Protein AF-A0A529MEC5-F1 (afdb_monomer_lite)

pLDDT: mean 90.02, std 9.07, range [53.66, 98.0]

Radius of gyration: 14.77 Å; chains: 1; bounding box: 34×31×35 Å

Foldseek 3Di:
DPPVLLVQLLVVLVPDDHDPCVNQPPHPDDDDPPVVVCVVVVCVVVVVDDDDDDDDDPVVVVVVCVVPVVVVVVVDPDVSVVSND

Secondary structure (DSSP, 8-state):
--HHHHHHHHHHHTTPPP-HHHHTTT-S---STTGGGGHHHHHHH-TTPPP------HHHHHHHHIIIIIHHHTT---GGGGT--

Structure (mmCIF, N/CA/C/O backbone):
data_AF-A0A529MEC5-F1
#
_entry.id   AF-A0A529MEC5-F1
#
loop_
_atom_site.group_PDB
_atom_site.id
_atom_site.type_symbol
_atom_site.label_atom_id
_atom_site.label_alt_id
_atom_site.label_comp_id
_atom_site.label_asym_id
_atom_site.label_entity_id
_atom_site.label_seq_id
_atom_site.pdbx_PDB_ins_code
_atom_site.Cartn_x
_atom_site.Cartn_y
_atom_site.Cartn_z
_atom_site.occupancy
_atom_site.B_iso_or_equiv
_atom_site.auth_seq_id
_atom_site.auth_comp_id
_atom_site.auth_asym_id
_atom_site.auth_atom_id
_atom_site.pdbx_PDB_model_num
ATOM 1 N N . ALA A 1 1 ? 2.668 -12.134 -4.465 1.00 66.44 1 ALA A N 1
ATOM 2 C CA . ALA A 1 1 ? 1.309 -12.545 -4.048 1.00 66.44 1 ALA A CA 1
ATOM 3 C C . ALA A 1 1 ? 1.008 -13.930 -4.617 1.00 66.44 1 ALA A C 1
ATOM 5 O O . ALA A 1 1 ? 1.581 -14.247 -5.659 1.00 66.44 1 ALA A O 1
ATOM 6 N N . LYS A 1 2 ? 0.177 -14.755 -3.959 1.00 85.12 2 LYS A N 1
ATOM 7 C CA . LYS A 1 2 ? -0.257 -16.037 -4.547 1.00 85.12 2 LYS A CA 1
ATOM 8 C C . LYS A 1 2 ? -1.171 -15.743 -5.746 1.00 85.12 2 LYS A C 1
ATOM 10 O O . LYS A 1 2 ? -1.706 -14.638 -5.858 1.00 85.12 2 LYS A O 1
ATOM 15 N N . GLU A 1 3 ? -1.347 -16.722 -6.629 1.00 88.31 3 GLU A N 1
ATOM 16 C CA . GLU A 1 3 ? -2.147 -16.562 -7.856 1.00 88.31 3 GLU A CA 1
ATOM 17 C C . GLU A 1 3 ? -3.579 -16.092 -7.579 1.00 88.31 3 GLU A C 1
ATOM 19 O O . GLU A 1 3 ? -4.097 -15.231 -8.285 1.00 88.31 3 GLU A O 1
ATOM 24 N N . GLU A 1 4 ? -4.181 -16.565 -6.487 1.00 90.19 4 GLU A N 1
ATOM 25 C CA . GLU A 1 4 ? -5.525 -16.145 -6.089 1.00 90.19 4 GLU A CA 1
ATOM 26 C C . GLU A 1 4 ? -5.602 -14.645 -5.773 1.00 90.19 4 GLU A C 1
ATOM 28 O O . GLU A 1 4 ? -6.472 -13.949 -6.290 1.00 90.19 4 GLU A O 1
ATOM 33 N N . GLN A 1 5 ? -4.643 -14.095 -5.019 1.00 90.56 5 GLN A N 1
ATOM 34 C CA . GLN A 1 5 ? -4.622 -12.651 -4.772 1.00 90.56 5 GLN A CA 1
ATOM 35 C C . GLN A 1 5 ? -4.407 -11.854 -6.060 1.00 90.56 5 GLN A C 1
ATOM 37 O O . GLN A 1 5 ? -5.018 -10.802 -6.224 1.00 90.56 5 GLN A O 1
ATOM 42 N N . LYS A 1 6 ? -3.563 -12.333 -6.986 1.00 89.69 6 LYS A N 1
ATOM 43 C CA . LYS A 1 6 ? -3.382 -11.664 -8.287 1.00 89.69 6 LYS A CA 1
ATOM 44 C C . LYS A 1 6 ? -4.703 -11.610 -9.056 1.00 89.69 6 LYS A C 1
ATOM 46 O O . LYS A 1 6 ? -5.058 -10.559 -9.581 1.00 89.69 6 LYS A O 1
ATOM 51 N N . ARG A 1 7 ? -5.449 -12.720 -9.079 1.00 91.44 7 ARG A N 1
ATOM 52 C CA . ARG A 1 7 ? -6.773 -12.807 -9.708 1.00 91.44 7 ARG A CA 1
ATOM 53 C C . ARG A 1 7 ? -7.757 -11.807 -9.099 1.00 91.44 7 ARG A C 1
ATOM 55 O O . ARG A 1 7 ? -8.413 -11.084 -9.844 1.00 91.44 7 ARG A O 1
ATOM 62 N N . LEU A 1 8 ? -7.830 -11.737 -7.770 1.00 92.44 8 LEU A N 1
ATOM 63 C CA . LEU A 1 8 ? -8.725 -10.818 -7.058 1.00 92.44 8 LEU A CA 1
ATOM 64 C C . LEU A 1 8 ? -8.361 -9.350 -7.307 1.00 92.44 8 LEU A C 1
ATOM 66 O O . LEU A 1 8 ? -9.245 -8.547 -7.597 1.00 92.44 8 LEU A O 1
ATOM 70 N N . TRP A 1 9 ? -7.070 -9.006 -7.284 1.00 91.75 9 TRP A N 1
ATOM 71 C CA . TRP A 1 9 ? -6.610 -7.654 -7.614 1.00 91.75 9 TRP A CA 1
ATOM 72 C C . TRP A 1 9 ? -6.956 -7.252 -9.049 1.00 91.75 9 TRP A C 1
ATOM 74 O O . TRP A 1 9 ? -7.431 -6.140 -9.270 1.00 91.75 9 TRP A O 1
ATOM 84 N N . ARG A 1 1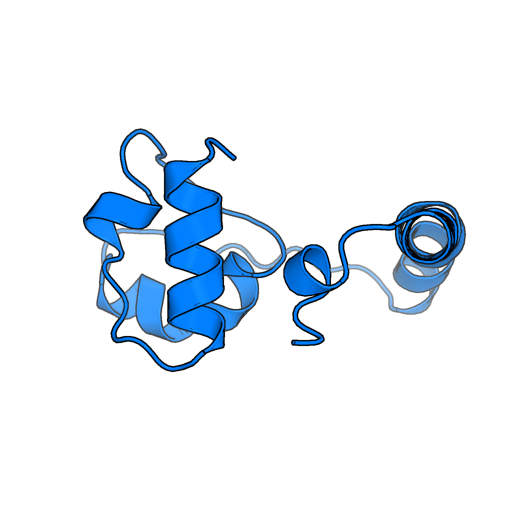0 ? -6.782 -8.158 -10.018 1.00 90.44 10 ARG A N 1
ATOM 85 C CA . ARG A 1 10 ? -7.162 -7.917 -11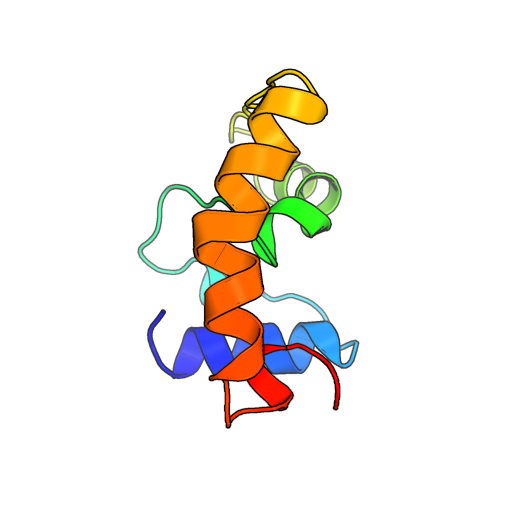.421 1.00 90.44 10 ARG A CA 1
ATOM 86 C C . ARG A 1 10 ? -8.670 -7.739 -11.587 1.00 90.44 10 ARG A C 1
ATOM 88 O O . ARG A 1 10 ? -9.099 -6.866 -12.332 1.00 90.44 10 ARG A O 1
ATOM 95 N N . ALA A 1 11 ? -9.481 -8.533 -10.891 1.00 91.19 11 ALA A N 1
ATOM 96 C CA . ALA A 1 11 ? -10.934 -8.376 -10.914 1.00 91.19 11 ALA A CA 1
ATOM 97 C C . ALA A 1 11 ? -11.365 -7.019 -10.332 1.00 91.19 11 ALA A C 1
ATOM 99 O O . ALA A 1 11 ? -12.205 -6.337 -10.918 1.00 91.19 11 ALA A O 1
ATOM 100 N N . LEU A 1 12 ? -10.750 -6.602 -9.220 1.00 91.31 12 LEU A N 1
ATOM 101 C CA . LEU A 1 12 ? -11.006 -5.305 -8.596 1.00 91.31 12 LEU A CA 1
ATOM 102 C C . LEU A 1 12 ? -10.608 -4.139 -9.512 1.00 91.31 12 LEU A C 1
ATOM 104 O O . LEU A 1 12 ? -11.384 -3.199 -9.669 1.00 91.31 12 LEU A O 1
ATOM 108 N N . ALA A 1 13 ? -9.454 -4.226 -10.182 1.00 87.88 13 ALA A N 1
ATOM 109 C CA . ALA A 1 13 ? -9.027 -3.233 -11.172 1.00 87.88 13 ALA A CA 1
ATOM 110 C C . ALA A 1 13 ? -10.024 -3.092 -12.342 1.00 87.88 13 ALA A C 1
ATOM 112 O O . ALA A 1 13 ? -10.174 -2.008 -12.899 1.00 87.88 13 ALA A O 1
ATOM 113 N N . LYS A 1 14 ? -10.764 -4.163 -12.665 1.00 89.69 14 LYS A N 1
ATOM 114 C CA . LYS A 1 14 ? -11.824 -4.193 -13.690 1.00 89.69 14 LYS A CA 1
ATOM 115 C C . LYS A 1 14 ? -13.208 -3.779 -13.166 1.00 89.69 14 LYS A C 1
ATOM 117 O O . LYS A 1 14 ? -14.1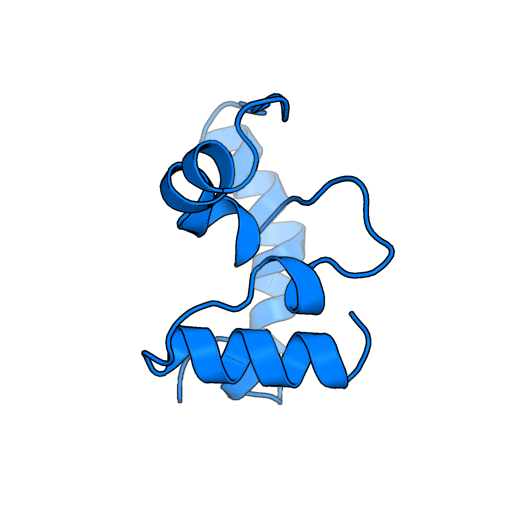94 -3.887 -13.892 1.00 89.69 14 LYS A O 1
ATOM 122 N N . GLY A 1 15 ? -13.298 -3.300 -11.924 1.00 89.81 15 GLY A N 1
ATOM 123 C CA . GLY A 1 15 ? -14.527 -2.769 -11.330 1.00 89.81 15 GLY A CA 1
ATOM 124 C C . GLY A 1 15 ? -15.378 -3.788 -10.568 1.00 89.81 15 GLY A C 1
ATOM 125 O O . GLY A 1 15 ? -16.512 -3.473 -10.207 1.00 89.81 15 GLY A O 1
ATOM 126 N N . ALA A 1 16 ? -14.869 -4.997 -10.304 1.00 92.62 16 ALA A N 1
ATOM 127 C CA . ALA A 1 16 ? -15.549 -5.920 -9.398 1.00 92.62 16 ALA A CA 1
ATOM 128 C C . ALA A 1 16 ? -15.620 -5.340 -7.975 1.00 92.62 16 ALA A C 1
ATOM 130 O O . ALA A 1 16 ? -14.744 -4.588 -7.547 1.00 92.62 16 ALA A O 1
ATOM 131 N N . ALA A 1 17 ? -16.651 -5.721 -7.217 1.00 92.19 17 ALA A N 1
ATOM 132 C CA . ALA A 1 17 ? -16.731 -5.362 -5.807 1.00 92.19 17 ALA A CA 1
ATOM 133 C C . ALA A 1 17 ? -15.571 -6.010 -5.022 1.00 92.19 17 ALA A C 1
ATOM 135 O O . ALA A 1 17 ? -15.262 -7.182 -5.257 1.00 92.19 17 ALA A O 1
ATOM 136 N N . PRO A 1 18 ? -14.930 -5.286 -4.089 1.00 91.69 18 PRO A N 1
ATOM 137 C CA . PRO A 1 18 ? -13.807 -5.827 -3.341 1.00 91.69 18 PRO A CA 1
ATOM 138 C C . PRO A 1 18 ? -14.256 -6.840 -2.281 1.00 91.69 18 PRO A C 1
ATOM 140 O O . PRO A 1 18 ? -15.157 -6.561 -1.490 1.00 91.69 18 PRO A O 1
ATOM 143 N N . ASP A 1 19 ? -13.554 -7.972 -2.196 1.00 94.19 19 ASP A N 1
ATOM 144 C CA . ASP A 1 19 ? -13.557 -8.848 -1.019 1.00 94.19 19 ASP A CA 1
ATOM 145 C C . ASP A 1 19 ? -12.228 -8.687 -0.274 1.00 94.19 19 ASP A C 1
ATOM 147 O O . ASP A 1 19 ? -11.247 -9.389 -0.533 1.00 94.19 19 ASP A O 1
ATOM 151 N N . TRP A 1 20 ? -12.177 -7.717 0.641 1.00 95.06 20 TRP A N 1
ATOM 152 C CA . TRP A 1 20 ? -10.956 -7.410 1.386 1.00 95.06 20 TRP A CA 1
ATOM 153 C C . TRP A 1 20 ? -10.477 -8.583 2.245 1.00 95.06 20 TRP A C 1
ATOM 155 O O . TRP A 1 20 ? -9.272 -8.802 2.371 1.00 95.06 20 TRP A O 1
ATOM 165 N N . LYS A 1 21 ? -11.404 -9.364 2.811 1.00 94.25 21 LYS A N 1
ATOM 166 C CA . LYS A 1 21 ? -11.067 -10.470 3.710 1.00 94.25 21 LYS A CA 1
ATOM 167 C C . LYS A 1 21 ? -10.331 -11.573 2.962 1.00 94.25 21 LYS A C 1
ATOM 169 O O . LYS A 1 21 ? -9.320 -12.058 3.465 1.00 94.25 21 LYS A O 1
ATOM 174 N N . GLU A 1 22 ? -10.821 -11.949 1.785 1.00 94.25 22 GLU A N 1
ATOM 175 C CA . GLU A 1 22 ? -10.157 -12.963 0.967 1.00 94.25 22 GLU A CA 1
ATOM 176 C C . GLU A 1 22 ? -8.843 -12.429 0.386 1.00 94.25 22 GLU A C 1
ATOM 178 O O . GLU A 1 22 ? -7.799 -13.082 0.458 1.00 94.25 22 GLU A O 1
ATOM 183 N N . LEU A 1 23 ? -8.862 -11.189 -0.104 1.00 94.62 23 LEU A N 1
ATOM 184 C CA . LEU A 1 23 ? -7.709 -10.551 -0.728 1.00 94.62 23 LEU A CA 1
ATOM 185 C C . LEU A 1 23 ? -6.511 -10.432 0.237 1.00 94.62 23 LEU A C 1
ATOM 187 O O . LEU A 1 23 ? -5.370 -10.661 -0.174 1.00 94.62 23 LEU A O 1
ATOM 191 N N . PHE A 1 24 ? -6.759 -10.150 1.522 1.00 94.69 24 PHE A N 1
ATOM 192 C CA . PHE A 1 24 ? -5.733 -10.083 2.574 1.00 94.69 24 PHE A CA 1
ATOM 193 C C . PHE A 1 24 ? -5.660 -11.335 3.458 1.00 94.69 24 PHE A C 1
ATOM 195 O O . PHE A 1 24 ? -5.015 -11.315 4.507 1.00 94.69 24 PHE A O 1
ATOM 202 N N . SER A 1 25 ? -6.270 -12.451 3.050 1.00 93.81 25 SER A N 1
ATOM 203 C CA . SER A 1 25 ? -6.263 -13.689 3.833 1.00 93.81 25 SER A CA 1
ATOM 204 C C . SER A 1 25 ? -4.835 -14.165 4.137 1.00 93.81 25 SER A C 1
ATOM 206 O O . SER A 1 25 ? -4.024 -14.415 3.238 1.00 93.81 25 SER A O 1
ATOM 208 N N . GLY A 1 26 ? -4.520 -14.276 5.431 1.00 93.56 26 GLY A N 1
ATOM 209 C CA . GLY A 1 26 ? -3.194 -14.649 5.933 1.00 93.56 26 GLY A CA 1
ATOM 210 C C . GLY A 1 26 ? -2.178 -13.502 6.024 1.00 93.56 26 GLY A C 1
ATOM 211 O O . GLY A 1 26 ? -1.015 -13.768 6.324 1.00 93.56 26 GLY A O 1
ATOM 212 N N . TYR A 1 27 ? -2.592 -12.253 5.794 1.00 93.88 27 TYR A N 1
ATOM 213 C CA . TYR A 1 27 ? -1.758 -11.058 5.928 1.00 93.88 27 TYR A CA 1
ATOM 214 C C . TYR A 1 27 ? -2.301 -10.122 7.014 1.00 93.88 27 TYR A C 1
ATOM 216 O O . TYR A 1 27 ? -3.505 -9.924 7.135 1.00 93.88 27 TYR A O 1
ATOM 224 N N . ASN A 1 28 ? -1.392 -9.506 7.774 1.00 94.88 28 ASN A N 1
ATOM 225 C CA . ASN A 1 28 ? -1.731 -8.529 8.820 1.00 94.88 28 ASN A CA 1
ATOM 226 C C . ASN A 1 28 ? -1.457 -7.076 8.395 1.00 94.88 28 ASN A C 1
ATOM 228 O O . ASN A 1 28 ? -1.812 -6.143 9.110 1.00 94.88 28 ASN A O 1
ATOM 232 N N . SER A 1 29 ? -0.778 -6.874 7.265 1.00 95.50 29 SER A N 1
ATOM 233 C CA . SER A 1 29 ? -0.386 -5.563 6.752 1.00 95.50 29 SER A CA 1
ATOM 234 C C . SER A 1 29 ? -0.284 -5.583 5.229 1.00 95.50 29 SER A C 1
ATOM 236 O O . SER A 1 29 ? -0.096 -6.636 4.614 1.00 95.50 29 SER A O 1
ATOM 238 N N . CYS A 1 30 ? -0.410 -4.406 4.619 1.00 95.00 30 CYS A N 1
ATOM 239 C CA . CYS A 1 30 ? -0.236 -4.197 3.188 1.00 95.00 30 CYS A CA 1
ATOM 240 C C . CYS A 1 30 ? 0.523 -2.890 2.928 1.00 95.00 30 CYS A C 1
ATOM 242 O O . CYS A 1 30 ? 0.554 -1.995 3.774 1.00 95.00 30 CYS A O 1
ATOM 244 N N . MET A 1 31 ? 1.188 -2.822 1.778 1.00 94.75 31 MET A N 1
ATOM 245 C CA . MET A 1 31 ? 1.975 -1.680 1.327 1.00 94.75 31 MET A CA 1
ATOM 246 C C . MET A 1 31 ? 2.007 -1.687 -0.202 1.00 94.75 31 MET A C 1
ATOM 248 O O . MET A 1 31 ? 1.803 -2.733 -0.819 1.00 94.75 31 MET A O 1
ATOM 252 N N . ASP 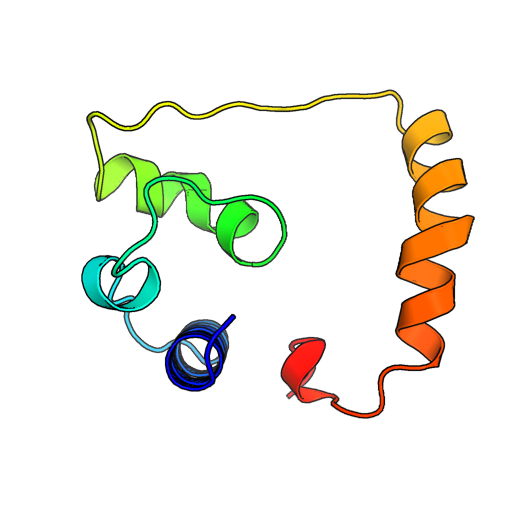A 1 32 ? 2.324 -0.528 -0.777 1.00 91.19 32 ASP A N 1
ATOM 253 C CA . ASP A 1 32 ? 2.548 -0.333 -2.208 1.00 91.19 32 ASP A CA 1
ATOM 254 C C . ASP A 1 32 ? 1.286 -0.555 -3.061 1.00 91.19 32 ASP A C 1
ATOM 256 O O . ASP A 1 32 ? 0.197 -0.893 -2.572 1.00 91.19 32 ASP A O 1
ATOM 260 N N . TRP A 1 33 ? 1.412 -0.281 -4.353 1.00 87.06 33 TRP A N 1
ATOM 261 C CA . TRP A 1 33 ? 0.356 -0.485 -5.326 1.00 87.06 33 TRP A CA 1
ATOM 262 C C . TRP A 1 33 ? 0.028 -1.985 -5.472 1.00 87.06 33 TRP A C 1
ATOM 264 O O . TRP A 1 33 ? 0.940 -2.814 -5.496 1.00 87.06 33 TRP A O 1
ATOM 274 N N . PRO A 1 34 ? -1.256 -2.381 -5.570 1.00 90.38 34 PRO A N 1
ATOM 275 C CA . PRO A 1 34 ? -2.465 -1.545 -5.602 1.00 90.38 34 PRO A CA 1
ATOM 276 C C . PRO A 1 34 ? -3.039 -1.180 -4.223 1.00 90.38 34 PRO A C 1
ATOM 278 O O . PRO A 1 34 ? -3.869 -0.281 -4.125 1.00 90.38 34 PRO A O 1
ATOM 281 N N . SER A 1 35 ? -2.616 -1.836 -3.142 1.00 93.19 35 SER A N 1
ATOM 282 C CA . SER A 1 35 ? -3.248 -1.698 -1.819 1.00 93.19 35 SER A CA 1
ATOM 283 C C . SER A 1 35 ? -3.246 -0.268 -1.266 1.00 93.19 35 SER A C 1
ATOM 285 O O . SER A 1 35 ? -4.242 0.172 -0.695 1.00 93.19 35 SER A O 1
ATOM 287 N N . ALA A 1 36 ? -2.172 0.489 -1.512 1.00 94.44 36 ALA A N 1
ATOM 288 C CA . ALA A 1 36 ? -2.042 1.876 -1.076 1.00 94.44 36 ALA A CA 1
ATOM 289 C C . ALA A 1 36 ? -3.082 2.814 -1.717 1.00 94.44 36 ALA A C 1
ATOM 291 O O . ALA A 1 36 ? -3.437 3.823 -1.114 1.00 94.44 36 ALA A O 1
ATOM 292 N N . HIS A 1 37 ? -3.595 2.489 -2.910 1.00 93.06 37 HIS A N 1
ATOM 293 C CA . HIS A 1 37 ? -4.643 3.274 -3.569 1.00 93.06 37 HIS A CA 1
ATOM 294 C C . HIS A 1 37 ? -5.980 3.194 -2.815 1.00 93.06 37 HIS A C 1
ATOM 296 O O . HIS A 1 37 ? -6.672 4.199 -2.690 1.00 93.06 37 HIS A O 1
ATOM 302 N N . TYR A 1 38 ? -6.294 2.021 -2.256 1.00 94.75 38 TYR A N 1
ATOM 303 C CA . TYR A 1 38 ? -7.564 1.725 -1.583 1.00 94.75 38 TYR A CA 1
ATOM 304 C C . TYR A 1 38 ? -7.541 1.995 -0.071 1.00 94.75 38 TYR A C 1
ATOM 306 O O . TYR A 1 38 ? -8.408 1.523 0.664 1.00 94.75 38 TYR A O 1
ATOM 314 N N . TRP A 1 39 ? -6.547 2.729 0.444 1.00 95.62 39 TRP A N 1
ATOM 315 C CA . TRP A 1 39 ? -6.440 2.982 1.885 1.00 95.62 39 TRP A CA 1
ATOM 316 C C . TRP A 1 39 ? -7.723 3.576 2.523 1.00 95.62 39 TRP A C 1
ATOM 318 O O . TRP A 1 39 ? -8.030 3.176 3.652 1.00 95.62 39 TRP A O 1
ATOM 328 N N . PRO A 1 40 ? -8.518 4.454 1.860 1.00 95.44 40 PRO A N 1
ATOM 329 C CA . PRO A 1 40 ? -9.756 4.978 2.442 1.00 95.44 40 PRO A CA 1
ATOM 330 C C . PRO A 1 40 ? -10.859 3.922 2.593 1.00 95.44 40 PRO A C 1
ATOM 332 O O . PRO A 1 40 ? -11.654 3.982 3.530 1.00 95.44 40 PRO A O 1
ATOM 335 N N . GLU A 1 41 ? -10.952 2.963 1.676 1.00 95.94 41 GLU A N 1
ATOM 336 C CA . GLU A 1 41 ? -11.875 1.831 1.753 1.00 95.94 41 GLU A CA 1
ATOM 337 C C . GLU A 1 41 ? -11.405 0.820 2.797 1.00 95.94 41 GLU A C 1
ATOM 339 O O . GLU A 1 41 ? -12.212 0.306 3.574 1.00 95.94 41 GLU A O 1
ATOM 344 N N . LEU A 1 42 ? -10.094 0.583 2.863 1.00 96.38 42 LEU A N 1
ATOM 345 C CA . LEU A 1 42 ? -9.498 -0.360 3.802 1.00 96.38 42 LEU A CA 1
ATOM 346 C C . LEU A 1 42 ? -9.661 0.091 5.249 1.00 96.38 42 LEU A C 1
ATOM 348 O O . LEU A 1 42 ? -9.996 -0.735 6.090 1.00 96.38 42 LEU A O 1
ATOM 352 N N . ILE A 1 43 ? -9.518 1.384 5.553 1.00 96.88 43 ILE A N 1
ATOM 353 C CA . ILE A 1 43 ? -9.727 1.872 6.925 1.00 96.88 43 ILE A CA 1
ATOM 354 C C . ILE A 1 43 ? -11.203 1.826 7.350 1.00 96.88 43 ILE A C 1
ATOM 356 O O . ILE A 1 43 ? -11.501 1.726 8.536 1.00 96.88 43 ILE A O 1
ATOM 360 N N . LYS A 1 44 ? -12.144 1.844 6.393 1.00 96.25 44 LYS A N 1
ATOM 361 C CA . LYS A 1 44 ? -13.568 1.592 6.675 1.00 96.25 44 LYS A CA 1
ATOM 362 C C . LYS A 1 44 ? -13.830 0.110 6.951 1.00 96.25 44 LYS A C 1
ATOM 364 O O . LYS A 1 44 ? -14.640 -0.205 7.815 1.00 96.25 44 LYS A O 1
ATOM 369 N N . ALA A 1 45 ? -13.169 -0.785 6.216 1.00 96.12 45 ALA A N 1
ATOM 370 C CA . ALA A 1 45 ? -13.308 -2.233 6.380 1.00 96.12 45 ALA A CA 1
ATOM 371 C C . ALA A 1 45 ? -12.587 -2.771 7.631 1.00 96.12 45 ALA A C 1
ATOM 373 O O . ALA A 1 45 ? -13.060 -3.720 8.254 1.00 96.12 45 ALA A O 1
ATOM 374 N N . TYR A 1 46 ? -11.470 -2.149 8.011 1.00 96.75 46 TYR A N 1
ATOM 375 C CA . TYR A 1 46 ? -10.633 -2.513 9.153 1.00 96.75 46 TYR A CA 1
ATOM 376 C C . TYR A 1 46 ? -10.422 -1.293 10.064 1.00 96.75 46 TYR A C 1
ATOM 378 O O . TYR A 1 46 ? -9.338 -0.710 10.062 1.00 96.75 46 TYR A O 1
ATOM 386 N N . PRO A 1 47 ? -11.435 -0.890 10.853 1.00 97.00 47 PRO A N 1
ATOM 387 C CA . PRO A 1 47 ? -11.387 0.347 11.641 1.00 97.00 47 PRO A CA 1
ATOM 388 C C . PRO A 1 47 ? -10.289 0.360 12.715 1.00 97.00 47 PRO A C 1
ATOM 390 O O . PRO A 1 47 ? -9.815 1.429 13.096 1.00 97.00 47 PRO A O 1
ATOM 393 N N . ASP A 1 48 ? -9.856 -0.815 13.175 1.00 97.06 48 ASP A N 1
ATOM 394 C CA . ASP A 1 48 ? -8.783 -0.955 14.166 1.00 97.06 48 ASP A CA 1
ATOM 395 C C . ASP A 1 48 ? -7.376 -0.926 13.540 1.00 97.06 48 ASP A C 1
ATOM 397 O O . ASP A 1 48 ? -6.373 -0.811 14.253 1.00 97.06 48 ASP A O 1
ATOM 401 N N . ALA A 1 49 ? -7.273 -1.034 12.210 1.00 96.75 49 ALA A N 1
ATOM 402 C CA . ALA A 1 49 ? -5.994 -0.976 11.520 1.00 96.75 49 ALA A CA 1
ATOM 403 C C . ALA A 1 49 ? -5.415 0.445 11.566 1.00 96.75 49 ALA A C 1
ATOM 405 O O . ALA A 1 49 ? -6.121 1.450 11.518 1.00 96.75 49 ALA A O 1
ATOM 406 N N . ARG A 1 50 ? -4.088 0.548 11.643 1.00 96.88 50 ARG A N 1
ATOM 407 C CA . ARG A 1 50 ? -3.385 1.835 11.581 1.00 96.88 50 ARG A CA 1
ATOM 408 C C . ARG A 1 50 ? -2.941 2.118 10.148 1.00 96.88 50 ARG A C 1
ATOM 410 O O . ARG A 1 50 ? -2.444 1.222 9.472 1.00 96.88 50 ARG A O 1
ATOM 417 N N . VAL A 1 51 ? -3.052 3.376 9.721 1.00 96.56 51 VAL A N 1
ATOM 418 C CA . VAL A 1 51 ? -2.512 3.857 8.439 1.00 96.56 51 VAL A CA 1
ATOM 419 C C . VAL A 1 51 ? -1.168 4.538 8.688 1.00 96.56 51 VAL A C 1
ATOM 421 O O . VAL A 1 51 ? -1.069 5.417 9.544 1.00 96.56 51 VAL A O 1
ATOM 424 N N . ILE A 1 52 ? -0.137 4.138 7.942 1.00 97.25 52 ILE A N 1
ATOM 425 C CA . ILE A 1 52 ? 1.208 4.723 8.004 1.00 97.25 52 ILE A CA 1
ATOM 426 C C . ILE A 1 52 ? 1.516 5.364 6.651 1.00 97.25 52 ILE A C 1
ATOM 428 O O . ILE A 1 52 ? 1.494 4.685 5.628 1.00 97.25 52 ILE A O 1
ATOM 432 N N . LEU A 1 53 ? 1.837 6.660 6.652 1.00 96.38 53 LEU A N 1
ATOM 433 C CA . LEU A 1 53 ? 2.329 7.371 5.473 1.00 96.38 53 LEU A CA 1
ATOM 434 C C . LEU A 1 53 ? 3.851 7.501 5.556 1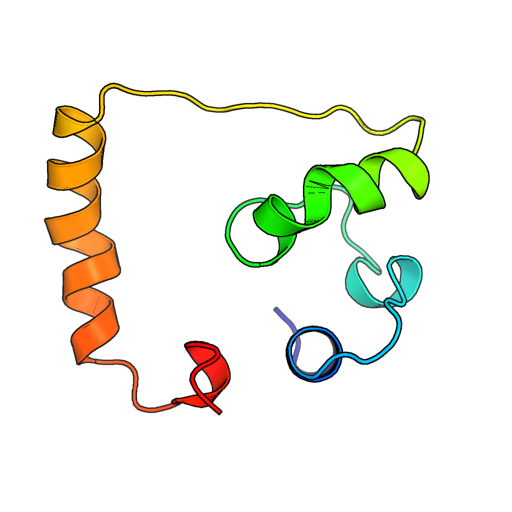.00 96.38 53 LEU A C 1
ATOM 436 O O . LEU A 1 53 ? 4.374 8.260 6.370 1.00 96.38 53 LEU A O 1
ATOM 440 N N . THR A 1 54 ? 4.563 6.779 4.697 1.00 96.00 54 THR A N 1
ATOM 441 C CA . THR A 1 54 ? 5.999 6.989 4.492 1.00 96.00 54 THR A CA 1
ATOM 442 C C . THR A 1 54 ? 6.206 8.124 3.499 1.00 96.00 54 THR A C 1
ATOM 444 O O . THR A 1 54 ? 5.667 8.076 2.393 1.00 96.00 54 THR A O 1
ATOM 447 N N . TRP A 1 55 ? 6.998 9.127 3.869 1.00 96.50 55 TRP A N 1
ATOM 448 C CA . TRP A 1 55 ? 7.238 10.307 3.042 1.00 96.50 55 TRP A CA 1
ATOM 449 C C . TRP A 1 55 ? 8.735 10.570 2.861 1.00 96.50 55 TRP A C 1
ATOM 451 O O . TRP A 1 55 ? 9.531 10.348 3.773 1.00 96.50 55 TRP A O 1
ATOM 461 N N . ARG A 1 56 ? 9.106 11.050 1.672 1.00 96.38 56 ARG A N 1
ATOM 462 C CA . ARG A 1 56 ? 10.445 11.539 1.315 1.00 96.38 56 ARG A CA 1
ATOM 463 C C . ARG A 1 56 ? 10.316 12.663 0.287 1.00 96.38 56 ARG A C 1
ATOM 465 O O . ARG A 1 56 ? 9.238 12.835 -0.286 1.00 96.38 56 ARG A O 1
ATOM 472 N N . SER A 1 57 ? 11.393 13.410 0.039 1.00 98.00 57 SER A N 1
ATOM 473 C CA . SER A 1 57 ? 11.352 14.474 -0.971 1.00 98.00 57 SER A CA 1
ATOM 474 C C . SER A 1 57 ? 11.102 13.892 -2.373 1.00 98.00 57 SER A C 1
ATOM 476 O O . SER A 1 57 ? 11.570 12.778 -2.649 1.00 98.00 57 SER A O 1
ATOM 478 N N . PRO A 1 58 ? 10.411 14.615 -3.272 1.00 97.38 58 PRO A N 1
ATOM 479 C CA . PRO A 1 58 ? 10.170 14.157 -4.640 1.00 97.38 58 PRO A CA 1
ATOM 480 C C . PRO A 1 58 ? 11.451 13.794 -5.397 1.00 97.38 58 PRO A C 1
ATOM 482 O O . PRO A 1 58 ? 11.473 12.809 -6.127 1.00 97.38 58 PRO A O 1
ATOM 485 N N . GLU A 1 59 ? 12.535 14.537 -5.180 1.00 97.81 59 GLU A N 1
ATOM 486 C CA . GLU A 1 59 ? 13.821 14.356 -5.862 1.00 97.81 59 GLU A CA 1
ATOM 487 C C . GLU A 1 59 ? 14.490 13.053 -5.421 1.00 97.81 59 GLU A C 1
ATOM 489 O O . GLU A 1 59 ? 14.845 12.220 -6.254 1.00 97.81 59 GLU A O 1
ATOM 494 N N . SER A 1 60 ? 14.578 12.828 -4.102 1.00 97.50 60 SER A N 1
ATOM 495 C CA . SER A 1 60 ? 15.078 11.561 -3.553 1.00 97.50 60 SER A CA 1
ATOM 496 C C . SER A 1 60 ? 14.195 10.384 -3.964 1.00 97.50 60 SER A C 1
ATOM 498 O O . SER A 1 60 ? 14.674 9.253 -4.103 1.00 97.50 60 SER A O 1
ATOM 500 N N . TRP A 1 61 ? 12.898 10.640 -4.185 1.00 96.31 61 TRP A N 1
ATOM 501 C CA . TRP A 1 61 ? 12.003 9.630 -4.709 1.00 96.31 61 TRP A CA 1
ATOM 502 C C . TRP A 1 61 ? 12.269 9.278 -6.153 1.00 96.31 61 TRP A C 1
ATOM 504 O O . TRP A 1 61 ? 12.394 8.090 -6.455 1.00 96.31 61 TRP A O 1
ATOM 514 N N . TRP A 1 62 ? 12.399 10.289 -6.999 1.00 95.75 62 TRP A N 1
ATOM 515 C CA . TRP A 1 62 ? 12.642 10.120 -8.416 1.00 95.75 62 TRP A CA 1
ATOM 516 C C . TRP A 1 62 ? 13.950 9.375 -8.675 1.00 95.75 62 TRP A C 1
ATOM 518 O O . TRP A 1 62 ? 13.948 8.385 -9.399 1.00 95.75 62 TRP A O 1
ATOM 528 N N . GLU A 1 63 ? 15.037 9.769 -8.007 1.00 96.81 63 GLU A N 1
ATOM 529 C CA . GLU A 1 63 ? 16.345 9.126 -8.182 1.00 96.81 63 GLU A CA 1
ATOM 530 C C . GLU A 1 63 ? 16.296 7.621 -7.869 1.00 96.81 63 GLU A C 1
ATOM 532 O O . GLU A 1 63 ? 16.884 6.793 -8.565 1.00 96.81 63 GLU A O 1
ATOM 537 N N . SER A 1 64 ? 15.570 7.245 -6.816 1.00 95.81 64 SER A N 1
ATOM 538 C CA . SER A 1 64 ? 15.377 5.846 -6.443 1.00 95.81 64 SER A CA 1
ATOM 539 C C . SER A 1 64 ? 14.400 5.128 -7.380 1.00 95.81 64 SER A C 1
ATOM 541 O O . SER A 1 64 ? 14.642 3.968 -7.709 1.00 95.81 64 SER A O 1
ATOM 543 N N . PHE A 1 65 ? 13.320 5.786 -7.808 1.00 94.31 65 PHE A N 1
ATOM 544 C CA . PHE A 1 65 ? 12.312 5.232 -8.714 1.00 94.31 65 PHE A CA 1
ATOM 545 C C . PHE A 1 65 ? 12.907 4.910 -10.090 1.00 94.31 65 PHE A C 1
ATOM 547 O O . PHE A 1 65 ? 12.720 3.803 -10.592 1.00 94.31 65 PHE A O 1
ATOM 554 N N . GLU A 1 66 ? 13.674 5.839 -10.664 1.00 95.19 66 GLU A N 1
ATOM 555 C CA . GLU A 1 66 ? 14.322 5.688 -11.970 1.00 95.19 66 GLU A CA 1
ATOM 556 C C . GLU A 1 66 ? 15.248 4.464 -12.001 1.00 95.19 66 GLU A C 1
ATOM 558 O O . GLU A 1 66 ? 15.174 3.632 -12.905 1.00 95.19 66 GLU A O 1
ATOM 563 N N . LYS A 1 67 ? 16.071 4.306 -10.959 1.00 94.44 67 LYS A N 1
ATOM 564 C CA . LYS A 1 67 ? 17.047 3.212 -10.844 1.00 94.44 67 LYS A CA 1
ATOM 565 C C . LYS A 1 67 ? 16.420 1.841 -10.576 1.00 94.44 67 LYS A C 1
ATOM 567 O O . LYS A 1 67 ? 17.125 0.840 -10.668 1.00 94.44 67 LYS A O 1
ATOM 572 N N . THR A 1 68 ? 15.144 1.780 -10.189 1.00 91.56 68 THR A N 1
ATOM 573 C CA . THR A 1 68 ? 14.497 0.535 -9.742 1.00 91.56 68 THR A CA 1
ATOM 574 C C . THR A 1 68 ? 13.235 0.227 -10.539 1.00 91.56 68 THR A C 1
ATOM 576 O O . THR A 1 68 ? 13.252 -0.639 -11.410 1.00 91.56 68 THR A O 1
ATOM 579 N N . ILE A 1 69 ? 12.143 0.939 -10.266 1.00 88.62 69 ILE A N 1
ATOM 580 C CA . ILE A 1 69 ? 10.826 0.666 -10.843 1.00 88.62 69 ILE A CA 1
ATOM 581 C C . ILE A 1 69 ? 10.811 1.008 -12.330 1.00 88.62 69 ILE A C 1
ATOM 583 O O . ILE A 1 69 ? 10.382 0.180 -13.128 1.00 88.62 69 ILE A O 1
ATOM 587 N N . LEU A 1 70 ? 11.323 2.178 -12.727 1.00 88.69 70 LEU A N 1
ATOM 588 C CA . LEU A 1 70 ? 11.315 2.572 -14.139 1.00 88.69 70 LEU A CA 1
ATOM 589 C C . LEU A 1 70 ? 12.144 1.615 -15.004 1.00 88.69 70 LEU A C 1
ATOM 591 O O . LEU A 1 70 ? 11.681 1.188 -16.060 1.00 88.69 70 LEU A O 1
ATOM 595 N N . ALA A 1 71 ? 13.333 1.231 -14.530 1.00 87.81 71 ALA A N 1
ATOM 596 C CA . ALA A 1 71 ? 14.169 0.234 -15.194 1.00 87.81 71 ALA A CA 1
ATOM 597 C C . ALA A 1 71 ? 13.462 -1.129 -15.332 1.00 87.81 71 ALA A C 1
ATOM 599 O O . ALA A 1 71 ? 13.610 -1.797 -16.354 1.00 87.81 71 ALA A O 1
ATOM 600 N N . GLY A 1 72 ? 12.671 -1.522 -14.327 1.00 84.00 72 GLY A N 1
ATOM 601 C CA . GLY A 1 72 ? 11.894 -2.761 -14.337 1.00 84.00 72 GLY A CA 1
ATOM 602 C C . GLY A 1 72 ? 10.665 -2.721 -15.248 1.00 84.00 72 GLY A C 1
ATOM 603 O O . GLY A 1 72 ? 10.368 -3.723 -15.889 1.00 84.00 72 GLY A O 1
ATOM 604 N N . ILE A 1 73 ? 9.976 -1.578 -15.366 1.00 83.75 73 ILE A N 1
ATOM 605 C CA . ILE A 1 73 ? 8.762 -1.440 -16.195 1.00 83.75 73 ILE A CA 1
ATOM 606 C C . ILE A 1 73 ? 9.027 -1.836 -17.650 1.00 83.75 73 ILE A C 1
ATOM 608 O O . ILE A 1 73 ? 8.220 -2.548 -18.242 1.00 83.75 73 ILE A O 1
ATOM 612 N N . GLY A 1 74 ? 10.174 -1.444 -18.213 1.00 74.62 74 GLY A N 1
ATOM 613 C CA . GLY A 1 74 ? 10.546 -1.801 -19.587 1.00 74.62 74 GLY A CA 1
ATOM 614 C C . GLY A 1 74 ? 10.776 -3.301 -19.822 1.00 74.62 74 GLY A C 1
ATOM 615 O O . GLY A 1 74 ? 10.908 -3.715 -20.969 1.00 74.62 74 GLY A O 1
ATOM 616 N N . GLN A 1 75 ? 10.835 -4.106 -18.759 1.00 77.19 75 GLN A N 1
ATOM 617 C CA . GLN A 1 75 ? 11.072 -5.550 -18.806 1.00 77.19 75 GLN A CA 1
ATOM 618 C C . GLN A 1 75 ? 9.818 -6.378 -18.478 1.00 77.19 75 GLN A C 1
ATOM 620 O O . GLN A 1 75 ? 9.877 -7.605 -18.507 1.00 77.19 75 GLN A O 1
ATOM 625 N N . ILE A 1 76 ? 8.690 -5.742 -18.139 1.00 78.75 76 ILE A N 1
ATOM 626 C CA . ILE A 1 76 ? 7.456 -6.455 -17.789 1.00 78.75 76 ILE A CA 1
ATOM 627 C C . ILE A 1 76 ? 6.734 -6.886 -19.069 1.00 78.75 76 ILE A C 1
ATOM 629 O O . ILE A 1 76 ? 6.206 -6.060 -19.809 1.00 78.75 76 ILE A O 1
ATOM 633 N N . GLU A 1 77 ? 6.683 -8.197 -19.307 1.00 76.06 77 GLU A N 1
ATOM 634 C CA . GLU A 1 77 ? 5.954 -8.792 -20.440 1.00 76.06 77 GLU A CA 1
ATOM 635 C C . GLU A 1 77 ? 4.443 -8.936 -20.163 1.00 76.06 77 GLU A C 1
ATOM 637 O O . GLU A 1 77 ? 3.628 -8.917 -21.086 1.00 76.06 77 GLU A O 1
ATOM 642 N N . ASP A 1 78 ? 4.053 -9.048 -18.888 1.00 78.81 78 ASP A N 1
ATOM 643 C CA . ASP A 1 78 ? 2.660 -9.198 -18.452 1.00 78.81 78 ASP A CA 1
ATOM 644 C C . ASP A 1 78 ? 1.968 -7.830 -18.318 1.00 78.81 78 ASP A C 1
ATOM 646 O O . ASP A 1 78 ? 2.097 -7.140 -17.306 1.00 78.81 78 ASP A O 1
ATOM 650 N N . GLN A 1 79 ? 1.203 -7.437 -19.337 1.00 71.38 79 GLN A N 1
ATOM 651 C CA . GLN A 1 79 ? 0.482 -6.156 -19.356 1.00 71.38 79 GLN A CA 1
ATOM 652 C C . GLN A 1 79 ? -0.632 -6.071 -18.297 1.00 71.38 79 GLN A C 1
ATOM 654 O O . GLN A 1 79 ? -0.894 -4.981 -17.779 1.00 71.38 79 GLN A O 1
ATOM 659 N N . ASP A 1 80 ? -1.219 -7.207 -17.889 1.00 72.88 80 ASP A N 1
ATOM 660 C CA . ASP A 1 80 ? -2.199 -7.235 -16.795 1.00 72.88 80 ASP A CA 1
ATOM 661 C C . ASP A 1 80 ? -1.532 -6.895 -15.450 1.00 72.88 80 ASP A C 1
ATOM 663 O O . ASP A 1 80 ? -2.196 -6.431 -14.522 1.00 72.88 80 ASP A O 1
ATOM 667 N N . ALA A 1 81 ? -0.219 -7.125 -15.308 1.00 71.50 81 ALA A N 1
ATOM 668 C CA . ALA A 1 81 ? 0.531 -6.739 -14.111 1.00 71.50 81 ALA A CA 1
ATOM 669 C C . ALA A 1 81 ? 0.712 -5.217 -13.987 1.00 71.50 81 ALA A C 1
ATOM 671 O O . ALA A 1 81 ? 0.910 -4.717 -12.881 1.00 71.50 81 ALA A O 1
ATOM 672 N N . LEU A 1 82 ? 0.606 -4.488 -15.102 1.00 72.50 82 LEU A N 1
ATOM 673 C CA . LEU A 1 82 ? 0.661 -3.026 -15.152 1.00 72.50 82 LEU A CA 1
ATOM 674 C C . LEU A 1 82 ? -0.726 -2.370 -15.059 1.00 72.50 82 LEU A C 1
ATOM 676 O O . LEU A 1 82 ? -0.815 -1.145 -15.041 1.00 72.50 82 LEU A O 1
ATOM 680 N N . GLY A 1 83 ? -1.805 -3.160 -15.013 1.00 65.19 83 GLY A N 1
ATOM 681 C CA . GLY A 1 83 ? -3.174 -2.638 -15.016 1.00 65.19 83 GLY A CA 1
ATOM 682 C C . GLY A 1 83 ? -3.550 -1.916 -16.316 1.00 65.19 83 GLY A C 1
ATOM 683 O O . GLY A 1 83 ? -4.372 -1.003 -16.285 1.00 65.19 83 GLY A O 1
ATOM 684 N N . LEU A 1 84 ? -2.925 -2.288 -17.440 1.00 64.19 84 LEU A N 1
ATOM 685 C CA . LEU A 1 84 ? -3.139 -1.667 -18.754 1.00 64.19 84 LEU A CA 1
ATOM 686 C C . LEU A 1 84 ? -4.311 -2.287 -19.548 1.00 64.19 84 LEU A C 1
ATOM 688 O O . LEU A 1 84 ? -4.654 -1.761 -20.608 1.00 64.19 84 LEU A O 1
ATOM 692 N N . THR A 1 85 ? -4.916 -3.376 -19.054 1.00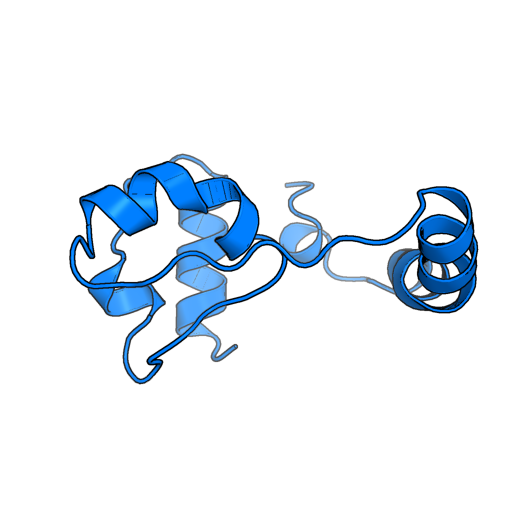 53.66 85 THR A N 1
ATOM 693 C CA . THR A 1 85 ? -5.893 -4.236 -19.758 1.00 53.66 85 THR A CA 1
ATOM 694 C C . THR A 1 85 ? -7.034 -4.750 -18.879 1.00 53.66 85 THR A C 1
ATOM 696 O O . THR A 1 85 ? -6.856 -4.948 -17.655 1.00 53.66 85 THR A O 1
#

Sequence (85 aa):
AKEEQKRLWRALAKGAAPDWKELFSGYNSCMDWPSAHYWPELIKAYPDARVILTWRSPESWWESFEKTILAGIGQIEDQDALGLT